Protein AF-A0ABD0RY89-F1 (afdb_monomer_lite)

Organism: Cirrhinus mrigala (NCBI:txid683832)

Radius of gyration: 12.91 Å; chains: 1; bounding box: 23×24×35 Å

Structure (mmCIF, N/CA/C/O backbone):
data_AF-A0ABD0RY89-F1
#
_entry.id   AF-A0ABD0RY89-F1
#
loop_
_atom_site.group_PDB
_atom_site.id
_atom_site.type_symbol
_atom_site.label_atom_id
_atom_site.label_alt_id
_atom_site.label_comp_id
_atom_site.label_asym_id
_atom_site.label_entity_id
_atom_site.label_seq_id
_atom_site.pdbx_PDB_ins_code
_atom_site.Cartn_x
_atom_site.Cartn_y
_atom_site.Cartn_z
_atom_site.occupancy
_atom_site.B_iso_or_equiv
_atom_site.auth_seq_id
_atom_site.auth_comp_id
_atom_site.auth_asym_id
_atom_site.auth_atom_id
_atom_site.pdbx_PDB_model_num
ATOM 1 N N . GLU A 1 1 ? 7.470 -11.159 11.912 1.00 56.47 1 GLU A N 1
ATOM 2 C CA . GLU A 1 1 ? 6.708 -10.706 10.726 1.00 56.47 1 GLU A CA 1
ATOM 3 C C . GLU A 1 1 ? 5.202 -10.756 10.964 1.00 56.47 1 GLU A C 1
ATOM 5 O O . GLU A 1 1 ? 4.542 -9.784 10.631 1.00 56.47 1 GLU A O 1
ATOM 10 N N . ASP A 1 2 ? 4.671 -11.797 11.615 1.00 69.12 2 ASP A N 1
ATOM 11 C CA . ASP A 1 2 ? 3.228 -11.928 11.898 1.00 69.12 2 ASP A CA 1
ATOM 12 C C . ASP A 1 2 ? 2.658 -10.834 12.832 1.00 69.12 2 ASP A C 1
ATOM 14 O O . ASP A 1 2 ? 1.550 -10.343 12.614 1.00 69.12 2 ASP A O 1
ATOM 18 N N . ASP A 1 3 ? 3.453 -10.372 13.808 1.00 84.00 3 ASP A N 1
ATOM 19 C CA . ASP A 1 3 ? 3.042 -9.315 14.749 1.00 84.00 3 ASP A CA 1
ATOM 20 C C . ASP A 1 3 ? 2.733 -7.984 14.049 1.00 84.00 3 ASP A C 1
ATOM 22 O O . ASP A 1 3 ? 1.751 -7.332 14.377 1.00 84.00 3 ASP A O 1
ATOM 26 N N . PHE A 1 4 ? 3.488 -7.610 13.010 1.00 88.81 4 PHE A N 1
ATOM 27 C CA . PHE A 1 4 ? 3.248 -6.354 12.292 1.00 88.81 4 PHE A CA 1
ATOM 28 C C . PHE A 1 4 ? 1.900 -6.356 11.560 1.00 88.81 4 PHE A C 1
ATOM 30 O O . PHE A 1 4 ? 1.148 -5.384 11.616 1.00 88.81 4 PHE A O 1
ATOM 37 N N . CYS A 1 5 ? 1.572 -7.460 10.883 1.00 89.38 5 CYS A N 1
ATOM 38 C CA . CYS A 1 5 ? 0.290 -7.611 10.197 1.00 89.38 5 CYS A CA 1
ATOM 39 C C . CYS A 1 5 ? -0.879 -7.576 11.185 1.00 89.38 5 CYS A C 1
ATOM 41 O O . CYS A 1 5 ? -1.939 -7.022 10.878 1.00 89.38 5 CYS A O 1
ATOM 43 N N . LYS A 1 6 ? -0.686 -8.154 12.374 1.00 92.62 6 LYS A N 1
ATOM 44 C CA . LYS A 1 6 ? -1.671 -8.128 13.450 1.00 92.62 6 LYS A CA 1
ATOM 45 C C . LYS A 1 6 ? -1.864 -6.711 14.000 1.00 92.62 6 LYS A C 1
ATOM 47 O O . LYS A 1 6 ? -3.003 -6.249 14.030 1.00 92.62 6 LYS A O 1
ATOM 52 N N . ASP A 1 7 ? -0.787 -6.013 14.343 1.00 94.56 7 ASP A N 1
ATOM 53 C CA . ASP A 1 7 ? -0.832 -4.643 14.871 1.00 94.56 7 ASP A CA 1
ATOM 54 C C . ASP A 1 7 ? -1.473 -3.678 13.863 1.00 94.56 7 ASP A C 1
ATOM 56 O O . ASP A 1 7 ? -2.327 -2.859 14.211 1.00 94.56 7 ASP A O 1
ATOM 60 N N . LEU A 1 8 ? -1.136 -3.823 12.577 1.00 91.75 8 LEU A N 1
ATOM 61 C CA . LEU A 1 8 ? -1.748 -3.047 11.503 1.00 91.75 8 LEU A CA 1
ATOM 62 C C . LEU A 1 8 ? -3.249 -3.326 11.392 1.00 91.75 8 LEU A C 1
ATOM 64 O O . LEU A 1 8 ? -4.044 -2.402 11.228 1.00 91.75 8 LEU A O 1
ATOM 68 N N . ARG A 1 9 ? -3.662 -4.592 11.500 1.00 92.00 9 ARG A N 1
ATOM 69 C CA . ARG A 1 9 ? -5.082 -4.952 11.483 1.00 92.00 9 ARG A CA 1
ATOM 70 C C . ARG A 1 9 ? -5.825 -4.348 12.671 1.00 92.00 9 ARG A C 1
ATOM 72 O O . ARG A 1 9 ? -6.933 -3.853 12.48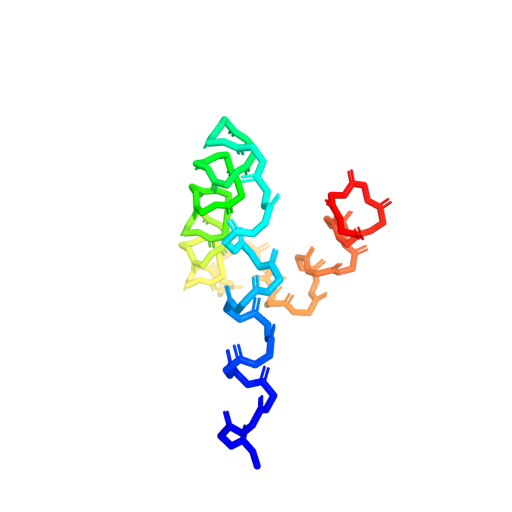5 1.00 92.00 9 ARG A O 1
ATOM 79 N N . GLU A 1 10 ? -5.235 -4.371 13.862 1.00 95.56 10 GLU A N 1
ATOM 80 C CA . GLU A 1 10 ? -5.820 -3.751 15.054 1.00 95.56 10 GLU A CA 1
ATOM 81 C C . GLU A 1 10 ? -5.964 -2.233 14.890 1.00 95.56 10 GLU A C 1
ATOM 83 O O . GLU A 1 10 ? -7.010 -1.688 15.239 1.00 95.56 10 GLU A O 1
ATOM 88 N N . LEU A 1 11 ? -4.981 -1.559 14.287 1.00 94.06 11 LEU A N 1
ATOM 89 C CA . LEU A 1 11 ? -5.072 -0.134 13.963 1.00 94.06 11 LEU A CA 1
ATOM 90 C C . LEU A 1 11 ? -6.186 0.156 12.947 1.00 94.06 11 LEU A C 1
ATOM 92 O O . LEU A 1 11 ? -6.973 1.082 13.133 1.00 94.06 11 LEU A O 1
ATOM 96 N N . LEU A 1 12 ? -6.288 -0.649 11.887 1.00 93.50 12 LEU A N 1
ATOM 97 C CA . LEU A 1 12 ? -7.323 -0.483 10.865 1.00 93.50 12 LEU A CA 1
ATOM 98 C C . LEU A 1 12 ? -8.735 -0.644 11.440 1.00 93.50 12 LEU A C 1
ATOM 100 O O . LEU A 1 12 ? -9.645 0.065 11.018 1.00 93.50 12 LEU A O 1
ATOM 104 N N . LEU A 1 13 ? -8.918 -1.533 12.421 1.00 93.88 13 LEU A N 1
ATOM 105 C CA . LEU A 1 13 ? -10.199 -1.730 13.109 1.00 93.88 13 LEU A CA 1
ATOM 106 C C . LEU A 1 13 ? -10.597 -0.556 14.021 1.00 93.88 13 LEU A C 1
ATOM 108 O O . LEU A 1 13 ? -11.747 -0.492 14.444 1.00 93.88 13 LEU A O 1
ATOM 112 N N . GLN A 1 14 ? -9.682 0.372 14.322 1.00 96.06 14 GLN A N 1
ATOM 113 C CA . GLN A 1 14 ? -9.984 1.596 15.077 1.00 96.06 14 GLN A CA 1
ATOM 114 C C . GLN A 1 14 ? -10.496 2.737 14.184 1.00 96.06 14 GLN A C 1
ATOM 116 O O . GLN A 1 14 ? -10.940 3.767 14.695 1.00 96.06 14 GLN A O 1
ATOM 121 N N . LEU A 1 15 ? -10.437 2.584 12.858 1.00 95.00 15 LEU A N 1
ATOM 122 C CA . LEU A 1 15 ? -10.965 3.579 11.932 1.00 95.00 15 LEU A CA 1
ATOM 123 C C . LEU A 1 15 ? -12.502 3.600 11.970 1.00 95.00 15 LEU A C 1
ATOM 125 O O . LEU A 1 15 ? -13.127 2.545 12.065 1.00 95.00 15 LEU A O 1
ATOM 129 N N . PRO A 1 16 ? -13.136 4.776 11.803 1.00 97.75 16 PRO A N 1
ATOM 130 C CA . PRO A 1 16 ? -14.563 4.844 11.511 1.00 97.75 16 PRO A CA 1
ATOM 131 C C . PRO A 1 16 ? -14.920 3.991 10.286 1.00 97.75 16 PRO A C 1
ATOM 133 O O . PRO A 1 16 ? -14.169 3.987 9.306 1.00 97.75 16 PRO A O 1
ATOM 136 N N . ASP A 1 17 ? -16.094 3.351 10.298 1.00 95.06 17 ASP A N 1
ATOM 137 C CA . ASP A 1 17 ? -16.536 2.406 9.255 1.00 95.06 17 ASP A CA 1
ATOM 138 C C . ASP A 1 17 ? -16.376 2.952 7.830 1.00 95.06 17 ASP A C 1
ATOM 140 O O . ASP A 1 17 ? -15.959 2.244 6.911 1.00 95.06 17 ASP A O 1
ATOM 144 N N . ILE A 1 18 ? -16.677 4.241 7.648 1.00 96.44 18 ILE A N 1
ATOM 145 C CA . ILE A 1 18 ? -16.571 4.920 6.357 1.00 96.44 18 ILE A CA 1
ATOM 146 C C . ILE A 1 18 ? -15.119 5.044 5.881 1.00 96.44 18 ILE A C 1
ATOM 148 O O . ILE A 1 18 ? -14.840 4.818 4.704 1.00 96.44 18 ILE A O 1
ATOM 152 N N . HIS A 1 19 ? -14.183 5.350 6.782 1.00 95.31 19 HIS A N 1
ATOM 153 C CA . HIS A 1 19 ? -12.763 5.456 6.451 1.00 95.31 19 HIS A CA 1
ATOM 154 C C . HIS A 1 19 ? -12.165 4.078 6.181 1.00 95.31 19 HIS A C 1
ATOM 156 O O . HIS A 1 19 ? -11.440 3.922 5.202 1.00 95.31 19 HIS A O 1
ATOM 162 N N . TYR A 1 20 ? -12.521 3.069 6.984 1.00 95.69 20 TYR A N 1
ATOM 163 C CA . TYR A 1 20 ? -12.105 1.688 6.739 1.00 95.69 20 TYR A CA 1
ATOM 164 C C . TYR A 1 20 ? -12.597 1.189 5.375 1.00 95.69 20 TYR A C 1
ATOM 166 O O . TYR A 1 20 ? -11.814 0.666 4.584 1.00 95.69 20 TYR A O 1
ATOM 174 N N . SER A 1 21 ? -13.879 1.403 5.065 1.00 95.88 21 SER A N 1
ATOM 175 C CA . SER A 1 21 ? -14.481 0.978 3.794 1.00 95.88 21 SER A CA 1
ATOM 1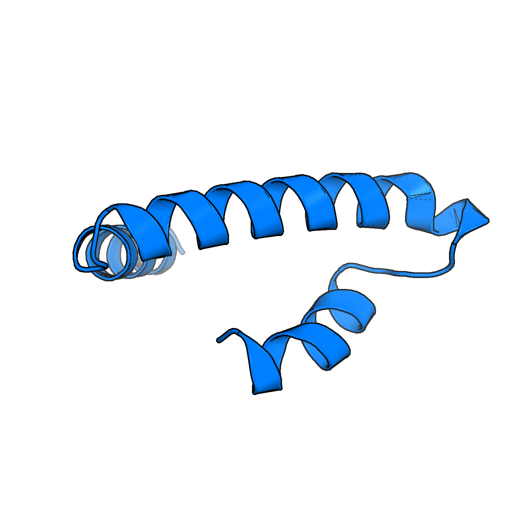76 C C . SER A 1 21 ? -13.823 1.658 2.593 1.00 95.88 21 SER A C 1
ATOM 178 O O . SER A 1 21 ? -13.517 0.997 1.598 1.00 95.88 21 SER A O 1
ATOM 180 N N . LEU A 1 22 ? -13.561 2.967 2.695 1.00 96.06 22 LEU A N 1
ATOM 181 C CA . LEU A 1 22 ? -12.872 3.724 1.652 1.00 96.06 22 LEU A CA 1
ATOM 182 C C . LEU A 1 22 ? -11.434 3.233 1.460 1.00 96.06 22 LEU A C 1
ATOM 184 O O . LEU A 1 22 ? -11.017 3.002 0.327 1.00 96.06 22 LEU A O 1
ATOM 188 N N . LEU A 1 23 ? -10.694 3.040 2.553 1.00 95.56 23 LEU A N 1
ATOM 189 C CA . LEU A 1 23 ? -9.312 2.576 2.518 1.00 95.56 23 LEU A CA 1
ATOM 190 C C . LEU A 1 23 ? -9.205 1.161 1.944 1.00 95.56 23 LEU A C 1
ATOM 192 O O . LEU A 1 23 ? -8.359 0.903 1.093 1.00 95.56 23 LEU A O 1
ATOM 196 N N . HIS A 1 24 ? -10.102 0.262 2.350 1.00 94.81 24 HIS A N 1
ATOM 197 C CA . HIS A 1 24 ? -1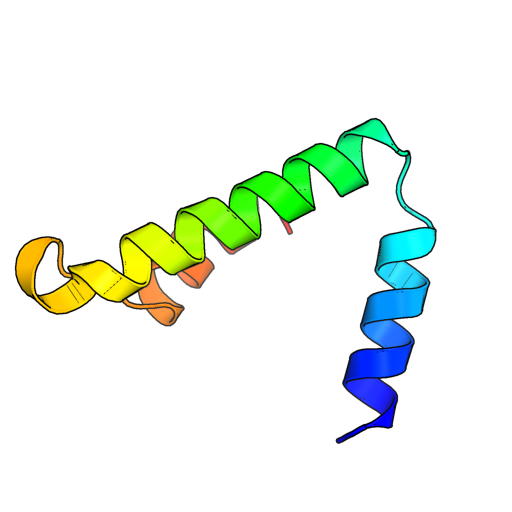0.183 -1.096 1.821 1.00 94.81 24 HIS A CA 1
ATOM 198 C C . HIS A 1 24 ? -10.434 -1.092 0.308 1.00 94.81 24 HIS A C 1
ATOM 200 O O . HIS A 1 24 ? -9.718 -1.757 -0.443 1.00 94.81 24 HIS A O 1
ATOM 206 N N . TYR A 1 25 ? -11.419 -0.311 -0.151 1.00 97.25 25 TYR A N 1
ATOM 207 C CA . TYR A 1 25 ? -11.704 -0.178 -1.578 1.00 97.25 25 TYR A CA 1
ATOM 208 C C . TYR A 1 25 ? -10.516 0.412 -2.341 1.00 97.25 25 TYR A C 1
ATOM 210 O O . TYR A 1 25 ? -10.146 -0.103 -3.396 1.00 97.25 25 TYR A O 1
ATOM 218 N N . LEU A 1 26 ? -9.890 1.460 -1.802 1.00 96.88 26 LEU A N 1
ATOM 219 C CA . LEU A 1 26 ? -8.740 2.103 -2.423 1.00 96.88 26 LEU A CA 1
ATOM 220 C C . LEU A 1 26 ? -7.557 1.138 -2.544 1.00 96.88 26 LEU A C 1
ATOM 222 O O . LEU A 1 26 ? -7.007 1.008 -3.632 1.00 96.88 26 LEU A O 1
ATOM 226 N N . CYS A 1 27 ? -7.198 0.416 -1.481 1.00 96.19 27 CYS A N 1
ATOM 227 C CA . CYS A 1 27 ? -6.140 -0.594 -1.531 1.00 96.19 27 CYS A CA 1
ATOM 228 C C . CYS A 1 27 ? -6.444 -1.668 -2.585 1.00 96.19 27 CYS A C 1
ATOM 230 O O . CYS A 1 27 ? -5.580 -1.985 -3.398 1.00 96.19 27 CYS A O 1
ATOM 232 N N . HIS A 1 28 ? -7.684 -2.167 -2.637 1.00 97.62 28 HIS A N 1
ATOM 233 C CA . HIS A 1 28 ? -8.107 -3.142 -3.643 1.00 97.62 28 HIS A CA 1
ATOM 234 C C . HIS A 1 28 ? -8.029 -2.595 -5.080 1.00 97.62 28 HIS A C 1
ATOM 236 O O . HIS A 1 28 ? -7.603 -3.302 -5.996 1.00 97.62 28 HIS A O 1
ATOM 242 N N . PHE A 1 29 ? -8.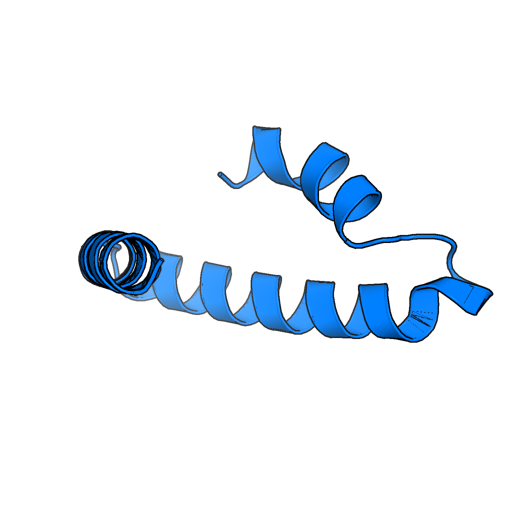419 -1.339 -5.293 1.00 97.88 29 PHE A N 1
ATOM 243 C CA . PHE A 1 29 ? -8.297 -0.671 -6.586 1.00 97.88 29 PHE A CA 1
ATOM 244 C C . PHE A 1 29 ? -6.828 -0.491 -6.990 1.00 97.88 29 PHE A C 1
ATOM 246 O O . PHE A 1 29 ? -6.452 -0.832 -8.108 1.00 97.88 29 PHE A O 1
ATOM 253 N N . LEU A 1 30 ? -5.978 -0.014 -6.078 1.00 97.81 30 LEU A N 1
ATOM 254 C CA . LEU A 1 30 ? -4.552 0.181 -6.342 1.00 97.81 30 LEU A CA 1
ATOM 255 C C . LEU A 1 30 ? -3.842 -1.145 -6.643 1.00 97.81 30 LEU A C 1
ATOM 257 O O . LEU A 1 30 ? -2.968 -1.165 -7.504 1.00 97.81 30 LEU A O 1
ATOM 261 N N . SER A 1 31 ? -4.252 -2.257 -6.024 1.00 98.12 31 SER A N 1
ATOM 262 C CA . SER A 1 31 ? -3.760 -3.590 -6.397 1.00 98.12 31 SER A CA 1
ATOM 263 C C . SER A 1 31 ? -4.120 -3.973 -7.834 1.00 98.12 31 SER A C 1
ATOM 265 O O . SER A 1 31 ? -3.294 -4.552 -8.526 1.00 98.12 31 SER A O 1
ATOM 267 N N . GLN A 1 32 ? -5.317 -3.633 -8.317 1.00 98.50 32 GLN A N 1
ATOM 268 C CA . GLN A 1 32 ? -5.692 -3.876 -9.718 1.00 98.50 32 GLN A CA 1
ATOM 269 C C . GLN A 1 32 ? -4.909 -2.979 -10.685 1.00 98.50 32 GLN A C 1
ATOM 271 O O . GLN A 1 32 ? -4.502 -3.427 -11.752 1.00 98.50 32 GLN A O 1
ATOM 276 N N . VAL A 1 33 ? -4.657 -1.721 -10.309 1.00 98.19 33 VAL A N 1
ATOM 277 C CA . VAL A 1 33 ? -3.792 -0.824 -11.092 1.00 98.19 33 VAL A CA 1
ATOM 278 C C . VAL A 1 33 ? -2.378 -1.394 -11.180 1.00 98.19 33 VAL A C 1
ATOM 280 O O . VAL A 1 33 ? -1.790 -1.407 -12.258 1.00 98.19 33 VAL A O 1
ATOM 283 N N . GLU A 1 34 ? -1.844 -1.889 -10.067 1.00 98.38 34 GLU A N 1
ATOM 284 C CA . GLU A 1 34 ? -0.511 -2.484 -10.010 1.00 98.38 34 GLU A CA 1
ATOM 285 C C . GLU A 1 34 ? -0.403 -3.763 -10.846 1.00 98.38 34 GLU A C 1
ATOM 287 O O . GLU A 1 34 ? 0.586 -3.938 -11.543 1.00 98.38 34 GLU A O 1
ATOM 292 N N . GLN A 1 35 ? -1.441 -4.599 -10.900 1.00 98.44 35 GLN A N 1
ATOM 293 C CA . GLN A 1 35 ? -1.451 -5.785 -11.772 1.00 98.44 35 GLN A CA 1
ATOM 294 C C . GLN A 1 35 ? -1.255 -5.436 -13.260 1.00 98.44 35 GLN A C 1
ATOM 296 O O . GLN A 1 35 ? -0.662 -6.213 -14.008 1.00 98.44 35 GLN A O 1
ATOM 301 N N . GLU A 1 36 ? -1.670 -4.238 -13.681 1.00 98.38 36 GLU A N 1
ATOM 302 C CA . GLU A 1 36 ? -1.483 -3.709 -15.038 1.00 98.38 36 GLU A CA 1
ATOM 303 C C . GLU A 1 36 ? -0.193 -2.876 -15.201 1.00 98.38 36 GLU A C 1
ATOM 305 O O . GLU A 1 36 ? -0.040 -2.133 -16.181 1.00 98.38 36 GLU A O 1
ATOM 310 N N . HIS A 1 37 ? 0.771 -2.989 -14.275 1.00 97.88 37 HIS A N 1
ATOM 311 C CA . HIS A 1 37 ? 2.002 -2.187 -14.282 1.00 97.88 37 HIS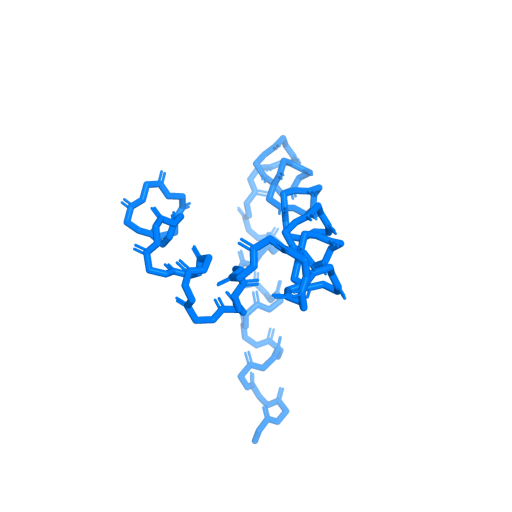 A CA 1
ATOM 312 C C . HIS A 1 37 ? 2.827 -2.327 -15.569 1.00 97.88 37 HIS A C 1
ATOM 314 O O . HIS A 1 37 ? 3.598 -1.429 -15.910 1.00 97.88 37 HIS A O 1
ATOM 320 N N . THR A 1 38 ? 2.686 -3.427 -16.309 1.00 97.94 38 THR A N 1
ATOM 321 C CA . THR A 1 38 ? 3.363 -3.618 -17.602 1.00 97.94 38 THR A CA 1
ATOM 322 C C . THR A 1 38 ? 2.858 -2.642 -18.671 1.00 97.94 38 THR A C 1
ATOM 324 O O . THR A 1 38 ? 3.648 -2.187 -19.502 1.00 97.94 38 THR A O 1
ATOM 327 N N . HIS A 1 39 ? 1.583 -2.246 -18.605 1.00 97.81 39 HIS A N 1
ATOM 328 C CA . HIS A 1 39 ? 0.952 -1.287 -19.513 1.00 97.81 39 HIS A CA 1
ATOM 329 C C . HIS A 1 39 ? 0.975 0.143 -18.959 1.00 97.81 39 HIS A C 1
ATOM 331 O O . HIS A 1 39 ? 1.295 1.083 -19.690 1.00 97.81 39 HIS A O 1
ATOM 337 N N . ASN A 1 40 ? 0.661 0.326 -17.671 1.00 97.19 40 ASN A N 1
ATOM 338 C CA . ASN A 1 40 ? 0.518 1.655 -17.061 1.00 97.19 40 ASN A CA 1
ATOM 339 C C . ASN A 1 40 ? 1.782 2.162 -16.334 1.00 97.19 40 ASN A C 1
ATOM 341 O O . ASN A 1 40 ? 1.847 3.339 -15.983 1.00 97.19 40 ASN A O 1
ATOM 345 N N . ARG A 1 41 ? 2.804 1.310 -16.156 1.00 97.62 41 ARG A N 1
ATOM 346 C CA . ARG A 1 41 ? 4.095 1.610 -15.495 1.00 97.62 41 ARG A CA 1
ATOM 347 C C . ARG A 1 41 ? 3.996 1.981 -14.008 1.00 97.62 41 ARG A C 1
ATOM 349 O O . ARG A 1 41 ? 4.963 2.485 -13.430 1.00 97.62 41 ARG A O 1
ATOM 356 N N . MET A 1 42 ? 2.862 1.720 -13.371 1.00 97.88 42 MET A N 1
ATOM 357 C CA . MET A 1 42 ? 2.626 1.997 -11.957 1.00 97.88 42 MET A CA 1
ATOM 358 C C . MET A 1 42 ? 2.881 0.744 -11.119 1.00 97.88 42 MET A C 1
ATOM 360 O O . MET A 1 42 ? 2.020 -0.117 -11.001 1.00 97.88 42 MET A O 1
ATOM 364 N N . THR A 1 43 ? 4.066 0.649 -10.515 1.00 98.12 43 THR A N 1
ATOM 365 C CA . THR A 1 43 ? 4.380 -0.381 -9.510 1.00 98.12 43 THR A CA 1
ATOM 366 C C . THR A 1 43 ? 3.761 -0.039 -8.152 1.00 98.12 43 THR A C 1
ATOM 368 O O . THR A 1 43 ? 3.421 1.121 -7.896 1.00 98.12 43 THR A O 1
ATOM 371 N N . ALA A 1 44 ? 3.708 -1.009 -7.233 1.00 97.19 44 ALA A N 1
ATOM 372 C CA . ALA A 1 44 ? 3.279 -0.777 -5.849 1.00 97.19 44 ALA A CA 1
ATOM 373 C C . ALA A 1 44 ? 4.043 0.386 -5.186 1.00 97.19 44 ALA A C 1
ATOM 375 O O . ALA A 1 44 ? 3.447 1.219 -4.508 1.00 97.19 44 ALA A O 1
ATOM 376 N N . THR A 1 45 ? 5.351 0.499 -5.439 1.00 97.50 45 THR A N 1
ATOM 377 C CA . THR A 1 45 ? 6.194 1.590 -4.924 1.00 97.50 45 THR A CA 1
ATOM 378 C C . THR A 1 45 ? 5.820 2.950 -5.516 1.00 97.50 45 THR A C 1
ATOM 380 O O . THR A 1 45 ? 5.757 3.939 -4.782 1.00 97.50 45 THR A O 1
ATOM 383 N N . ASN A 1 46 ? 5.536 3.017 -6.822 1.00 97.62 46 ASN A N 1
ATOM 384 C CA . ASN A 1 46 ? 5.102 4.260 -7.468 1.00 97.62 46 ASN A CA 1
ATOM 385 C C . ASN A 1 46 ? 3.748 4.712 -6.909 1.00 97.62 46 ASN A C 1
ATOM 387 O O . ASN A 1 46 ? 3.575 5.884 -6.578 1.00 97.62 46 ASN A O 1
ATOM 391 N N . LEU A 1 47 ? 2.809 3.775 -6.747 1.00 97.81 47 LEU A N 1
ATOM 392 C CA . LEU A 1 47 ? 1.500 4.049 -6.155 1.00 97.81 47 LEU A CA 1
ATOM 393 C C . LEU A 1 47 ? 1.638 4.507 -4.697 1.00 97.81 47 LEU A C 1
ATOM 395 O O . LEU A 1 47 ? 1.088 5.545 -4.338 1.00 97.81 47 LEU A O 1
ATOM 399 N N . ALA A 1 48 ? 2.435 3.819 -3.877 1.00 96.62 48 ALA A N 1
ATOM 400 C CA . ALA A 1 48 ? 2.683 4.213 -2.490 1.00 96.62 48 ALA A CA 1
ATOM 401 C C . ALA A 1 48 ? 3.320 5.609 -2.376 1.00 96.62 48 ALA A C 1
ATOM 403 O O . ALA A 1 48 ? 2.972 6.368 -1.479 1.00 96.62 48 AL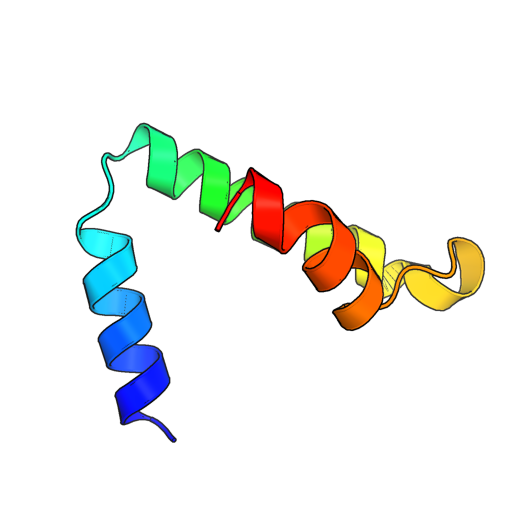A A O 1
ATOM 404 N N . THR A 1 49 ? 4.202 5.986 -3.305 1.00 96.75 49 THR A N 1
ATOM 405 C CA . THR A 1 49 ? 4.848 7.311 -3.309 1.00 96.75 49 THR A CA 1
ATOM 406 C C . THR A 1 49 ? 3.853 8.441 -3.587 1.00 96.75 49 THR A C 1
ATOM 408 O O . THR A 1 49 ? 3.952 9.512 -2.992 1.00 96.75 49 THR A O 1
ATOM 411 N N . VAL A 1 50 ? 2.886 8.215 -4.481 1.00 95.88 50 VAL A N 1
ATOM 412 C CA . VAL A 1 50 ? 1.888 9.228 -4.868 1.00 95.88 50 VAL A CA 1
ATOM 413 C C . VAL A 1 50 ? 0.738 9.302 -3.861 1.00 95.88 50 VAL A C 1
ATOM 415 O O . VAL A 1 50 ? 0.318 10.394 -3.473 1.00 95.88 50 VAL A O 1
ATOM 418 N N . PHE A 1 51 ? 0.221 8.146 -3.441 1.00 95.44 51 PHE A N 1
ATOM 419 C CA . PHE A 1 51 ? -0.949 8.066 -2.566 1.00 95.44 51 PHE A CA 1
ATOM 420 C C . PHE A 1 51 ? -0.592 8.164 -1.085 1.00 95.44 51 PHE A C 1
ATOM 422 O O . PHE A 1 51 ? -1.387 8.726 -0.340 1.00 95.44 51 PHE A O 1
ATOM 429 N N . GLY A 1 52 ? 0.596 7.695 -0.681 1.00 94.00 52 GLY A N 1
ATOM 430 C CA . GLY A 1 52 ? 1.111 7.740 0.692 1.00 94.00 52 GLY A CA 1
ATOM 431 C C . GLY A 1 52 ? 0.821 9.070 1.382 1.00 94.00 52 GLY A C 1
ATOM 432 O O . GLY A 1 52 ? -0.063 9.105 2.222 1.00 94.00 52 GLY A O 1
ATOM 433 N N . PRO A 1 53 ? 1.428 10.187 0.944 1.00 95.06 53 PRO A N 1
ATOM 434 C CA . PRO A 1 53 ? 1.321 11.475 1.637 1.00 95.06 53 PRO A CA 1
ATOM 435 C C . PRO A 1 53 ? -0.091 12.069 1.755 1.00 95.06 53 PRO A C 1
ATOM 437 O O . PRO A 1 53 ? -0.301 12.972 2.559 1.00 95.06 53 PRO A O 1
ATOM 440 N N . ASN A 1 54 ? -1.035 11.642 0.910 1.00 89.25 54 ASN A N 1
ATOM 441 C CA . ASN A 1 54 ? -2.385 12.214 0.853 1.00 89.25 54 ASN A CA 1
ATOM 442 C C . ASN A 1 54 ? -3.445 11.319 1.510 1.00 89.25 54 ASN A C 1
ATOM 444 O O . ASN A 1 54 ? -4.565 11.776 1.731 1.00 89.25 54 ASN A O 1
ATOM 448 N N . VAL A 1 55 ? -3.124 10.049 1.767 1.00 88.62 55 VAL A N 1
ATOM 449 C CA . VAL A 1 55 ? -4.081 9.029 2.220 1.00 88.62 55 VAL A CA 1
ATOM 450 C C . VAL A 1 55 ? -3.653 8.382 3.539 1.00 88.62 55 VAL A C 1
ATOM 452 O O . VAL A 1 55 ? -4.530 8.037 4.331 1.00 88.62 55 VAL A O 1
ATOM 455 N N . PHE A 1 56 ? -2.347 8.215 3.770 1.00 80.00 56 PHE A N 1
ATOM 456 C CA . PHE A 1 56 ? -1.757 7.469 4.886 1.00 80.00 56 PHE A CA 1
ATOM 457 C C . PHE A 1 56 ? -0.808 8.349 5.707 1.00 80.00 56 PHE A C 1
ATOM 459 O O . PHE A 1 56 ? -0.825 8.202 6.948 1.00 80.00 56 PHE A O 1
#

Sequence (56 aa):
EDDFCKDLRELLLQLPDIHYSLLHYLCHFLSQVEQEHTHNRMTATNLATVFGPNVF

Secondary structure (DSSP, 8-state):
-HHHHHHHHHHHTTS-HHHHHHHHHHHHHHHHHHHTHHHH---HHHHHHHHHHHH-

Foldseek 3Di:
DVVVVVVVVVVLVPDDPVLSVVVVVVVVVVVVVQVCCVPVVQHPVNCCVVCVVVND

InterPro domains:
  IPR000198 Rho GTPase-activating protein domain [PF00620] (4-56)
  IPR000198 Rho GTPase-activating protein domain [PS50238] (1-56)
  IPR008936 Rho GTPase activation protein [G3DSA:1.10.555.10] (1-56)
  IPR008936 Rho GTPase activation protein [SSF48350] (4-56)
  IPR039102 Protein FAM13 [PTHR15904] (2-56)

pLDDT: mean 94.09, std 7.11, range [56.47, 98.5]